Protein AF-A0A3D3H8C9-F1 (afdb_monomer_lite)

Sequence (78 aa):
DDYWLGQQGRLVEPMILDEGATHYRPASWDEALDLIADELRGLDSPDEAIFYTSGRTSNEAAFLYQLLVRGLGTNNLP

Radius of gyration: 15.75 Å; chains: 1; bounding box: 42×35×24 Å

Secondary structure (DSSP, 8-state):
-HHHHHHT----S-EE--TT-SS-EE--HHHHHHHHHHHHHT-SSGGG------TTS-HHHHHHHHHHHHHHT-----

Foldseek 3Di:
DVVVVVVVDDDPADWDADPPRPDIDGDHPVVVVVVVVVVLVPDPALVVDADEDDPVDDPVVVVVVCVVSVVSPDPRYD

Structure (mmCIF, N/CA/C/O backbone):
data_AF-A0A3D3H8C9-F1
#
_entry.id   AF-A0A3D3H8C9-F1
#
loop_
_atom_site.group_PDB
_atom_site.id
_atom_site.type_symbol
_atom_site.label_atom_id
_atom_site.label_alt_id
_atom_site.label_comp_id
_atom_site.label_asym_id
_atom_site.label_entity_id
_atom_site.label_seq_id
_atom_site.pdbx_PDB_ins_code
_atom_site.Cartn_x
_atom_site.Cartn_y
_atom_site.Cartn_z
_atom_site.occupancy
_atom_site.B_iso_or_equiv
_atom_site.auth_seq_id
_atom_site.auth_comp_id
_atom_site.auth_asym_id
_atom_site.auth_atom_id
_atom_site.pdbx_PDB_model_num
ATOM 1 N N . ASP A 1 1 ? 27.873 -10.782 1.647 1.00 66.38 1 ASP A N 1
ATOM 2 C CA . ASP A 1 1 ? 26.409 -10.931 1.734 1.00 66.38 1 ASP A CA 1
ATOM 3 C C . ASP A 1 1 ? 25.643 -10.189 0.648 1.00 66.38 1 ASP A C 1
ATOM 5 O O . ASP A 1 1 ? 25.057 -10.879 -0.176 1.00 66.38 1 ASP A O 1
ATOM 9 N N . ASP A 1 2 ? 25.732 -8.861 0.507 1.00 75.31 2 ASP A N 1
ATOM 10 C CA . ASP A 1 2 ? 25.025 -8.127 -0.574 1.00 75.31 2 ASP A CA 1
ATOM 11 C C . ASP A 1 2 ? 25.354 -8.606 -1.997 1.00 75.31 2 ASP A C 1
ATOM 13 O O . ASP A 1 2 ? 24.471 -8.735 -2.843 1.00 75.31 2 ASP A O 1
ATOM 17 N N . TYR A 1 3 ? 26.626 -8.916 -2.266 1.00 78.69 3 TYR A N 1
ATOM 18 C CA . TYR A 1 3 ? 27.062 -9.391 -3.583 1.00 78.69 3 TYR A CA 1
ATOM 19 C C . TYR A 1 3 ? 26.453 -10.750 -3.966 1.00 78.69 3 TYR A C 1
ATOM 21 O O . TYR A 1 3 ? 26.174 -10.992 -5.136 1.00 78.69 3 TYR A O 1
ATOM 29 N N . TRP A 1 4 ? 26.228 -11.634 -2.990 1.00 88.94 4 TRP A N 1
ATOM 30 C CA . TRP A 1 4 ? 25.603 -12.937 -3.224 1.00 88.94 4 TRP A CA 1
ATOM 31 C C . TRP A 1 4 ? 24.083 -12.806 -3.391 1.00 88.94 4 TRP A C 1
ATOM 33 O O . TRP A 1 4 ? 23.519 -13.412 -4.302 1.00 88.94 4 TRP A O 1
ATOM 43 N N . LEU A 1 5 ? 23.437 -11.958 -2.578 1.00 79.25 5 LEU A N 1
ATOM 44 C CA . LEU A 1 5 ? 22.010 -11.63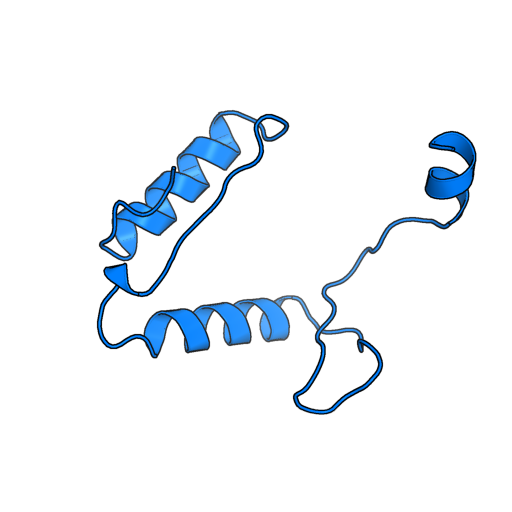5 -2.706 1.00 79.25 5 LEU A CA 1
ATOM 45 C C . LEU A 1 5 ? 21.694 -11.009 -4.069 1.00 79.25 5 LEU A C 1
ATOM 47 O O . LEU A 1 5 ? 20.742 -11.418 -4.726 1.00 79.25 5 LEU A O 1
ATOM 51 N N . GLY A 1 6 ? 22.529 -10.080 -4.543 1.00 81.25 6 GLY A N 1
ATOM 52 C CA . GLY A 1 6 ? 22.366 -9.469 -5.865 1.00 81.25 6 GLY A CA 1
ATOM 53 C C . GLY A 1 6 ? 22.435 -10.470 -7.026 1.00 81.25 6 GLY A C 1
ATOM 54 O O . GLY A 1 6 ? 21.824 -10.231 -8.065 1.00 81.25 6 GLY A O 1
ATOM 55 N N . GLN A 1 7 ? 23.126 -11.602 -6.848 1.00 88.06 7 GLN A N 1
ATOM 56 C CA . GLN A 1 7 ? 23.193 -12.675 -7.847 1.00 88.06 7 GLN A CA 1
ATOM 57 C C . GLN A 1 7 ? 21.945 -13.565 -7.882 1.00 88.06 7 GLN A C 1
ATOM 59 O O . GLN A 1 7 ? 21.752 -14.267 -8.869 1.00 88.06 7 GLN A O 1
ATOM 64 N N . GLN A 1 8 ? 21.084 -13.526 -6.859 1.00 89.12 8 GLN A N 1
ATOM 65 C CA . GLN A 1 8 ? 19.827 -14.290 -6.855 1.00 89.12 8 GLN A CA 1
ATOM 66 C C . GLN A 1 8 ? 18.749 -13.660 -7.754 1.00 89.12 8 GLN A C 1
ATOM 68 O O . GLN A 1 8 ? 17.684 -14.239 -7.949 1.00 89.12 8 GLN A O 1
ATOM 73 N N . GLY A 1 9 ? 19.031 -12.487 -8.329 1.00 88.00 9 GLY A N 1
ATOM 74 C CA . GLY A 1 9 ? 18.101 -11.745 -9.169 1.00 88.00 9 GLY A CA 1
ATOM 75 C C . GLY A 1 9 ? 17.193 -10.813 -8.368 1.00 88.00 9 GLY A C 1
ATOM 76 O O . GLY A 1 9 ? 17.332 -10.634 -7.159 1.00 88.00 9 GLY A O 1
ATOM 77 N N . ARG A 1 10 ? 16.277 -10.155 -9.079 1.00 91.75 10 ARG A N 1
ATOM 78 C CA . ARG A 1 10 ? 15.255 -9.277 -8.502 1.00 91.75 10 ARG A CA 1
ATOM 79 C C . ARG A 1 10 ? 13.888 -9.835 -8.852 1.00 91.75 10 ARG A C 1
ATOM 81 O O . ARG A 1 10 ? 13.709 -10.337 -9.958 1.00 91.75 10 ARG A O 1
ATOM 88 N N . LEU A 1 11 ? 12.932 -9.694 -7.940 1.00 92.50 11 LEU A N 1
ATOM 89 C CA . LEU A 1 11 ? 11.528 -9.848 -8.300 1.00 92.50 11 LEU A CA 1
ATOM 90 C C . LEU A 1 11 ? 11.169 -8.750 -9.305 1.00 92.50 11 LEU A C 1
ATOM 92 O O . LEU A 1 11 ? 11.522 -7.585 -9.108 1.00 92.50 11 LEU A O 1
ATOM 96 N N . VAL A 1 12 ? 10.526 -9.146 -10.398 1.00 94.50 12 VAL A N 1
ATOM 97 C CA . VAL A 1 12 ? 10.163 -8.257 -11.515 1.00 94.50 12 VAL A CA 1
ATOM 98 C C . VAL A 1 12 ? 8.653 -8.153 -11.720 1.00 94.50 12 VAL A C 1
ATOM 100 O O . VAL A 1 12 ? 8.206 -7.335 -12.518 1.00 94.50 12 VAL A O 1
ATOM 103 N N . GLU A 1 13 ? 7.878 -8.945 -10.983 1.00 96.12 13 GLU A N 1
ATOM 104 C CA . GLU A 1 13 ? 6.421 -8.971 -11.022 1.00 96.12 13 GLU A CA 1
ATOM 105 C C . GLU A 1 13 ? 5.843 -9.071 -9.601 1.00 96.12 13 GLU A C 1
ATOM 107 O O . GLU A 1 13 ? 6.547 -9.515 -8.682 1.00 96.12 13 GLU A O 1
ATOM 112 N N . PRO A 1 14 ? 4.595 -8.618 -9.393 1.00 98.19 14 PRO A N 1
ATOM 113 C CA . PRO A 1 14 ? 3.886 -8.815 -8.138 1.00 98.19 14 PRO A CA 1
ATOM 114 C C . PRO A 1 14 ? 3.719 -10.295 -7.797 1.00 98.19 14 PRO A C 1
ATOM 116 O O . PRO A 1 14 ? 3.607 -11.153 -8.670 1.00 98.19 14 PRO A O 1
ATOM 119 N N . MET A 1 15 ? 3.658 -10.578 -6.499 1.00 97.94 15 MET A N 1
ATOM 120 C CA . MET A 1 15 ? 3.488 -11.924 -5.970 1.00 97.94 15 MET A CA 1
ATOM 121 C C . MET A 1 15 ? 2.383 -11.907 -4.917 1.00 97.94 15 MET A C 1
ATOM 123 O O . MET A 1 15 ? 2.384 -11.037 -4.046 1.00 97.94 15 MET A O 1
ATOM 127 N N . ILE A 1 16 ? 1.481 -12.883 -4.963 1.00 98.25 16 ILE A N 1
ATOM 128 C CA . ILE A 1 16 ? 0.400 -13.054 -3.987 1.00 98.25 16 ILE A CA 1
ATOM 129 C C . ILE A 1 16 ? 0.623 -14.362 -3.232 1.00 98.25 16 ILE A C 1
ATOM 131 O O . ILE A 1 16 ? 1.019 -15.373 -3.816 1.00 98.25 16 ILE A O 1
ATOM 135 N N . LEU A 1 17 ? 0.396 -14.329 -1.920 1.00 97.88 17 LEU A N 1
ATOM 136 C CA . LEU A 1 17 ? 0.279 -15.522 -1.092 1.00 97.88 17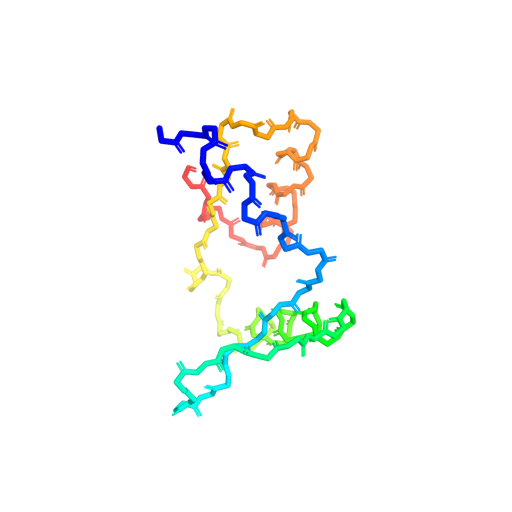 LEU A CA 1
ATOM 137 C C . LEU A 1 17 ? -1.195 -15.690 -0.743 1.00 97.88 17 LEU A C 1
ATOM 139 O O . LEU A 1 17 ? -1.722 -14.925 0.061 1.00 97.88 17 LEU A O 1
ATOM 143 N N . ASP A 1 18 ? -1.849 -16.665 -1.366 1.00 96.81 18 ASP A N 1
ATOM 144 C CA . ASP A 1 18 ? -3.253 -16.948 -1.082 1.00 96.81 18 ASP A CA 1
ATOM 145 C C . ASP A 1 18 ? -3.422 -17.505 0.344 1.00 96.81 18 ASP A C 1
ATOM 147 O O . ASP A 1 18 ? -2.501 -18.093 0.925 1.00 96.81 18 ASP A O 1
ATOM 151 N N . GLU A 1 19 ? -4.613 -17.341 0.918 1.00 96.44 19 GLU A N 1
ATOM 152 C CA . GLU A 1 19 ? -4.913 -17.826 2.264 1.00 96.44 19 GLU A CA 1
ATOM 153 C C . GLU A 1 19 ? -4.642 -19.336 2.390 1.00 96.44 19 GLU A C 1
ATOM 155 O O . GLU A 1 19 ? -5.080 -20.153 1.579 1.00 96.44 19 GLU A O 1
ATOM 160 N N . GLY A 1 20 ? -3.875 -19.717 3.415 1.00 97.69 20 GLY A N 1
ATOM 161 C CA . GLY A 1 20 ? -3.491 -21.109 3.662 1.00 97.69 20 GLY A CA 1
ATOM 162 C C . GLY A 1 20 ? -2.424 -21.673 2.713 1.00 97.69 20 GLY A C 1
ATOM 163 O O . GLY A 1 20 ? -1.987 -22.811 2.912 1.00 97.69 20 GLY A O 1
ATOM 164 N N . ALA A 1 21 ? -1.962 -20.914 1.715 1.00 98.12 21 ALA A N 1
ATOM 165 C CA . ALA A 1 21 ? -0.865 -21.333 0.854 1.00 98.12 21 ALA A CA 1
ATOM 166 C C . ALA A 1 21 ? 0.482 -21.293 1.595 1.00 98.12 21 ALA A C 1
ATOM 168 O O . ALA A 1 21 ? 0.702 -20.527 2.531 1.00 98.12 21 ALA A O 1
ATOM 169 N N . THR A 1 22 ? 1.418 -22.131 1.148 1.00 98.06 22 THR A N 1
ATOM 170 C CA . THR A 1 22 ? 2.789 -22.181 1.690 1.00 98.06 22 THR A CA 1
ATOM 171 C C . THR A 1 22 ? 3.809 -21.465 0.808 1.00 98.06 22 THR A C 1
ATOM 173 O O . THR A 1 22 ? 4.951 -21.287 1.222 1.00 98.06 22 THR A O 1
ATOM 176 N N . HIS A 1 23 ? 3.418 -21.078 -0.409 1.00 97.56 23 HIS A N 1
ATOM 177 C CA . HIS A 1 23 ? 4.291 -20.473 -1.411 1.00 97.56 23 HIS A CA 1
ATOM 178 C C . HIS A 1 23 ? 3.550 -19.370 -2.161 1.00 97.56 23 HIS A C 1
ATOM 180 O O . HIS A 1 23 ? 2.359 -19.497 -2.441 1.00 97.56 23 HIS A O 1
ATOM 186 N N . TYR A 1 24 ? 4.283 -18.318 -2.515 1.00 97.81 24 TYR A N 1
ATOM 187 C CA . TYR A 1 24 ? 3.777 -17.242 -3.357 1.00 97.81 24 TYR A CA 1
ATOM 188 C C . TYR A 1 24 ? 3.574 -17.714 -4.795 1.00 97.81 24 TYR A C 1
ATOM 190 O O . TYR A 1 24 ? 4.359 -18.514 -5.315 1.00 97.81 24 TYR A O 1
ATOM 198 N N . ARG A 1 25 ? 2.585 -17.129 -5.465 1.00 97.75 25 ARG A N 1
ATOM 199 C CA . ARG A 1 25 ? 2.405 -17.219 -6.913 1.00 97.75 25 ARG A CA 1
ATOM 200 C C . ARG A 1 25 ? 2.604 -15.849 -7.571 1.00 97.75 25 ARG A C 1
ATOM 202 O O . ARG A 1 25 ? 2.315 -14.836 -6.932 1.00 97.75 25 ARG A O 1
ATOM 209 N N . PRO A 1 26 ? 3.070 -15.800 -8.829 1.00 97.88 26 PRO A N 1
ATOM 210 C CA . PRO A 1 26 ? 3.029 -14.581 -9.627 1.00 97.88 26 PRO A CA 1
ATOM 211 C C . PRO A 1 26 ? 1.603 -14.049 -9.785 1.00 97.88 26 PRO A C 1
ATOM 213 O O . PRO A 1 26 ? 0.647 -14.829 -9.843 1.00 97.88 26 PRO A O 1
ATOM 216 N N . ALA A 1 27 ? 1.480 -12.730 -9.881 1.00 98.19 27 ALA A N 1
ATOM 217 C CA . ALA A 1 27 ? 0.233 -12.026 -10.148 1.00 98.19 27 ALA A CA 1
ATOM 218 C C . ALA A 1 27 ? 0.465 -10.896 -11.157 1.00 98.19 27 ALA A C 1
ATOM 220 O O . ALA A 1 27 ? 1.574 -10.369 -11.288 1.00 98.19 27 ALA A O 1
ATOM 221 N N . SER A 1 28 ? -0.589 -10.504 -11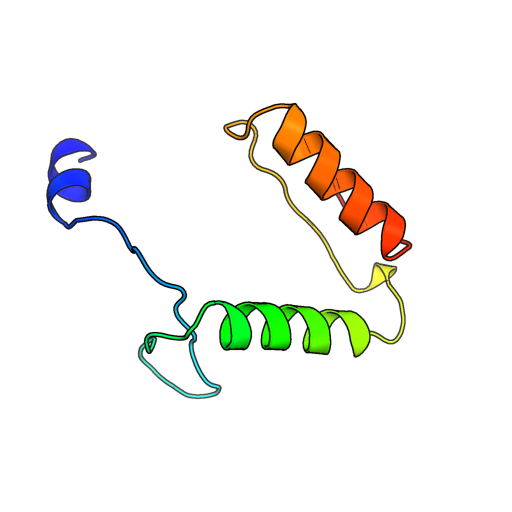.873 1.00 98.38 28 SER A N 1
ATOM 222 C CA . SER A 1 28 ? -0.519 -9.301 -12.702 1.00 98.38 28 SER A CA 1
ATOM 223 C C . SER A 1 28 ? -0.506 -8.041 -11.827 1.00 98.38 28 SER A C 1
ATOM 225 O O . SER A 1 28 ? -0.880 -8.066 -10.653 1.00 98.38 28 SER A O 1
ATOM 227 N N . TRP A 1 29 ? -0.084 -6.914 -12.403 1.00 98.25 29 TRP A N 1
ATOM 228 C CA . TRP A 1 29 ? -0.196 -5.619 -11.726 1.00 98.25 29 TRP A CA 1
ATOM 229 C C . TRP A 1 29 ? -1.644 -5.250 -11.418 1.00 98.25 29 TRP A C 1
ATOM 231 O O . TRP A 1 29 ? -1.903 -4.776 -10.318 1.00 98.25 29 TRP A O 1
ATOM 241 N N . ASP A 1 30 ? -2.565 -5.510 -12.347 1.00 98.56 30 ASP A N 1
ATOM 242 C CA . ASP A 1 30 ? -3.988 -5.229 -12.147 1.00 98.56 30 ASP A CA 1
ATOM 243 C C . ASP A 1 30 ? -4.542 -6.056 -10.979 1.00 98.56 30 ASP A C 1
ATOM 245 O O . ASP A 1 30 ? -5.119 -5.493 -10.060 1.00 98.56 30 ASP A O 1
ATOM 249 N N . GLU A 1 31 ? -4.254 -7.363 -10.931 1.00 98.31 31 GLU A N 1
ATOM 250 C CA . GLU A 1 31 ? -4.700 -8.242 -9.841 1.00 98.31 31 GLU A CA 1
ATOM 251 C C . GLU A 1 31 ? -4.160 -7.790 -8.477 1.00 98.31 31 GLU A C 1
ATOM 253 O O . GLU A 1 31 ? -4.899 -7.725 -7.496 1.00 98.31 31 GLU A O 1
ATOM 258 N N . ALA A 1 32 ? -2.869 -7.455 -8.407 1.00 98.38 32 ALA A N 1
ATOM 259 C CA . ALA A 1 32 ? -2.249 -7.021 -7.161 1.00 98.38 32 ALA A CA 1
ATOM 260 C C . ALA A 1 32 ? -2.794 -5.667 -6.676 1.00 98.38 32 ALA A C 1
ATOM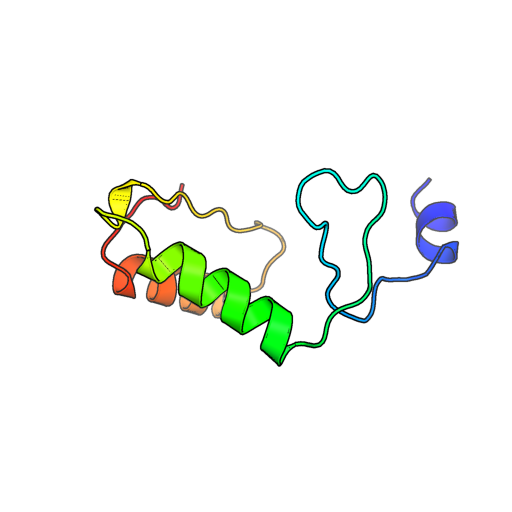 262 O O . ALA A 1 32 ? -3.005 -5.481 -5.477 1.00 98.38 32 ALA A O 1
ATOM 263 N N . LEU A 1 33 ? -3.008 -4.717 -7.591 1.00 98.19 33 LEU A N 1
ATOM 264 C CA . LEU A 1 33 ? -3.537 -3.396 -7.254 1.00 98.19 33 LEU A CA 1
ATOM 265 C C . LEU A 1 33 ? -5.025 -3.448 -6.901 1.00 98.19 33 LEU A C 1
ATOM 267 O O . LEU A 1 33 ? -5.426 -2.759 -5.963 1.00 98.19 33 LEU A O 1
ATOM 271 N N . ASP A 1 34 ? -5.814 -4.270 -7.595 1.00 98.56 34 ASP A N 1
ATOM 272 C CA . ASP A 1 34 ? -7.229 -4.483 -7.288 1.00 98.56 34 ASP A CA 1
ATOM 273 C C . ASP A 1 34 ? -7.393 -5.106 -5.900 1.00 98.56 34 ASP A C 1
ATOM 275 O O . ASP A 1 34 ? -8.159 -4.580 -5.097 1.00 98.56 34 ASP A O 1
ATOM 279 N N . LEU A 1 35 ? -6.590 -6.125 -5.559 1.00 98.25 35 LEU A N 1
ATOM 280 C CA . LEU A 1 35 ? -6.589 -6.717 -4.218 1.00 98.25 35 LEU A CA 1
ATOM 281 C C . LEU A 1 35 ? -6.316 -5.664 -3.133 1.00 98.25 35 LEU A C 1
ATOM 283 O O . LEU A 1 35 ? -7.071 -5.551 -2.173 1.00 98.25 35 LEU A O 1
ATOM 287 N N . ILE A 1 36 ? -5.264 -4.851 -3.292 1.00 97.44 36 ILE A N 1
ATOM 288 C CA . ILE A 1 36 ? -4.941 -3.783 -2.330 1.00 97.44 36 ILE A CA 1
ATOM 289 C C . ILE A 1 36 ? -6.093 -2.774 -2.229 1.00 97.44 36 ILE A C 1
ATOM 291 O O . ILE A 1 36 ? -6.428 -2.318 -1.135 1.00 97.44 36 ILE A O 1
ATOM 295 N N . ALA A 1 37 ? -6.685 -2.393 -3.361 1.00 97.81 37 ALA A N 1
ATOM 296 C CA . ALA A 1 37 ? -7.763 -1.419 -3.392 1.00 97.81 37 ALA A CA 1
ATOM 297 C C . ALA A 1 37 ? -9.041 -1.947 -2.727 1.00 97.81 37 ALA A C 1
ATOM 299 O O . ALA A 1 37 ? -9.713 -1.183 -2.034 1.00 97.81 37 ALA A O 1
ATOM 300 N N . ASP A 1 38 ? -9.369 -3.221 -2.918 1.00 98.25 38 ASP A N 1
ATOM 301 C CA . ASP A 1 38 ? -10.548 -3.851 -2.331 1.00 98.25 38 ASP A CA 1
ATOM 302 C C . ASP A 1 38 ? -10.410 -3.996 -0.813 1.00 98.25 38 ASP A C 1
ATOM 304 O O . ASP A 1 38 ? -11.330 -3.606 -0.092 1.00 98.25 38 ASP A O 1
ATOM 308 N N . GLU A 1 39 ? -9.241 -4.410 -0.316 1.00 97.44 39 GLU A N 1
ATOM 309 C CA . GLU A 1 39 ? -8.955 -4.451 1.126 1.00 97.44 39 GLU A CA 1
ATOM 310 C C . GLU A 1 39 ? -9.057 -3.057 1.765 1.00 97.44 39 GLU A C 1
ATOM 312 O O . GLU A 1 39 ? -9.701 -2.883 2.797 1.00 97.44 39 GLU A O 1
ATOM 317 N N . LEU A 1 40 ? -8.491 -2.025 1.125 1.00 97.44 40 LEU A N 1
ATOM 318 C CA . LEU A 1 40 ? -8.565 -0.650 1.636 1.00 97.44 40 LEU A CA 1
ATOM 319 C C . LEU A 1 40 ? -9.992 -0.080 1.622 1.00 97.44 40 LEU A C 1
ATOM 321 O O . LEU A 1 40 ? -10.348 0.691 2.511 1.00 97.44 40 LEU A O 1
ATOM 325 N N . ARG A 1 41 ? -10.811 -0.425 0.619 1.00 96.75 41 ARG A N 1
ATOM 326 C CA . ARG A 1 41 ? -12.224 -0.006 0.545 1.00 96.75 41 ARG A CA 1
ATOM 327 C C . ARG A 1 41 ? -13.122 -0.778 1.508 1.00 96.75 41 ARG A C 1
ATOM 329 O O . ARG A 1 41 ? -14.201 -0.283 1.823 1.00 96.75 41 ARG A O 1
ATOM 336 N N . GLY A 1 42 ? -12.709 -1.975 1.920 1.00 97.88 42 GLY A N 1
ATOM 337 C CA . GLY A 1 42 ? -13.445 -2.837 2.840 1.00 97.88 42 GLY A CA 1
ATOM 338 C C . GLY A 1 42 ? -13.340 -2.437 4.313 1.00 97.88 42 GLY A C 1
ATOM 339 O O . GLY A 1 42 ? -14.056 -3.011 5.1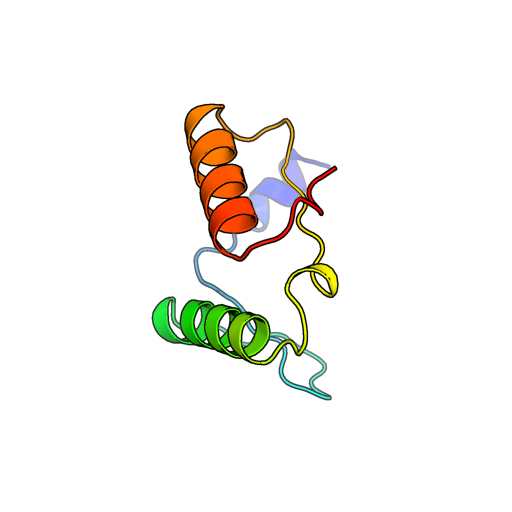27 1.00 97.88 42 GLY A O 1
ATOM 340 N N . LEU A 1 43 ? -12.476 -1.476 4.658 1.00 98.00 43 LEU A N 1
ATOM 341 C CA . LEU A 1 43 ? -12.308 -0.991 6.030 1.00 98.00 43 LEU A CA 1
ATOM 342 C C . LEU A 1 43 ? -13.548 -0.231 6.518 1.00 98.00 43 LEU A C 1
ATOM 344 O O . LEU A 1 43 ? -14.109 0.595 5.792 1.00 98.00 43 LEU A O 1
ATOM 348 N N . ASP A 1 44 ? -13.915 -0.434 7.785 1.00 98.12 44 ASP A N 1
ATOM 349 C CA . ASP A 1 44 ? -15.019 0.300 8.416 1.00 98.12 44 ASP A CA 1
ATOM 350 C C . ASP A 1 44 ? -14.606 1.749 8.742 1.00 98.12 44 ASP A C 1
ATOM 352 O O . ASP A 1 44 ? -15.441 2.657 8.811 1.00 98.12 44 ASP A O 1
ATOM 356 N N . SER A 1 45 ? -13.301 1.988 8.919 1.00 97.94 45 SER A N 1
ATOM 357 C CA . SER A 1 45 ? -12.710 3.311 9.122 1.00 97.94 45 SER A CA 1
ATOM 358 C C . SER A 1 45 ? -11.307 3.402 8.506 1.00 97.94 45 SER A C 1
ATOM 360 O O . SER A 1 45 ? -10.512 2.476 8.669 1.00 97.94 45 SER A O 1
ATOM 362 N N . PRO A 1 46 ? -10.919 4.542 7.893 1.00 97.44 46 PRO A N 1
ATOM 363 C CA . PRO A 1 46 ? -9.552 4.748 7.404 1.00 97.44 46 PRO A CA 1
ATOM 364 C C . PRO A 1 46 ? -8.466 4.589 8.479 1.00 97.44 46 PRO A C 1
ATOM 366 O O . PRO A 1 46 ? -7.325 4.267 8.155 1.00 97.44 46 PRO A O 1
ATOM 369 N N . ASP A 1 47 ? -8.806 4.808 9.753 1.00 97.50 47 ASP A N 1
ATOM 370 C CA . ASP A 1 47 ? -7.870 4.692 10.877 1.00 97.50 47 ASP A CA 1
ATOM 371 C C . ASP A 1 47 ? -7.568 3.237 11.286 1.00 97.50 47 ASP A C 1
ATOM 373 O O . ASP A 1 47 ? -6.724 3.009 12.152 1.00 97.50 47 ASP A O 1
ATOM 377 N N . GLU A 1 48 ? -8.207 2.247 10.656 1.00 97.69 48 GLU A N 1
ATOM 378 C CA . GLU A 1 48 ? -7.855 0.826 10.796 1.00 97.69 48 GLU A CA 1
ATOM 379 C C . GLU A 1 48 ? -6.611 0.449 9.974 1.00 97.69 48 GLU A C 1
ATOM 381 O O . GLU A 1 48 ? -6.002 -0.595 10.208 1.00 97.69 48 GLU A O 1
ATOM 386 N N . ALA A 1 49 ? -6.190 1.318 9.047 1.00 96.94 49 ALA A N 1
ATOM 387 C CA . ALA A 1 49 ? -4.966 1.154 8.276 1.00 96.94 49 ALA A CA 1
ATOM 388 C C . ALA A 1 49 ? -3.778 1.905 8.900 1.00 96.94 49 ALA A C 1
ATOM 390 O O . ALA A 1 49 ? -3.913 2.980 9.493 1.00 96.94 49 ALA A O 1
ATOM 391 N N . ILE A 1 50 ? -2.580 1.351 8.699 1.00 96.69 50 ILE A N 1
ATOM 392 C CA . ILE A 1 50 ? -1.300 2.002 8.985 1.00 96.69 50 ILE A CA 1
ATOM 393 C C . ILE A 1 50 ? -0.394 1.910 7.760 1.00 96.69 50 ILE A C 1
ATOM 395 O O . ILE A 1 50 ? -0.284 0.865 7.119 1.00 96.69 50 ILE A O 1
ATOM 399 N N . PHE A 1 51 ? 0.283 3.009 7.450 1.00 96.38 51 PHE A N 1
ATOM 400 C CA . PHE A 1 51 ? 1.106 3.143 6.258 1.00 96.38 51 PHE A CA 1
ATOM 401 C C . PHE A 1 51 ? 2.535 3.495 6.644 1.00 96.38 51 PHE A C 1
ATOM 403 O O . PHE A 1 51 ? 2.769 4.373 7.461 1.00 96.38 51 PHE A O 1
ATOM 410 N N . TYR A 1 52 ? 3.514 2.841 6.027 1.00 95.06 52 TYR A N 1
ATOM 411 C CA . TYR A 1 52 ? 4.928 3.085 6.303 1.00 95.06 52 TYR A CA 1
ATOM 412 C C . TYR A 1 52 ? 5.673 3.454 5.020 1.00 95.06 52 TYR A C 1
ATOM 414 O O . TYR A 1 52 ? 5.459 2.828 3.981 1.00 95.06 52 TYR A O 1
ATOM 422 N N . THR A 1 53 ? 6.546 4.463 5.084 1.00 92.50 53 THR A N 1
ATOM 423 C CA . THR A 1 53 ? 7.402 4.877 3.962 1.00 92.50 53 THR A CA 1
ATOM 424 C C . THR A 1 53 ? 8.878 4.641 4.274 1.00 92.50 53 THR A C 1
ATOM 426 O O . THR A 1 53 ? 9.328 4.788 5.408 1.00 92.50 53 THR A O 1
ATOM 429 N N . SER A 1 54 ? 9.664 4.285 3.257 1.00 91.06 54 SER A N 1
ATOM 430 C CA . SER A 1 54 ? 11.107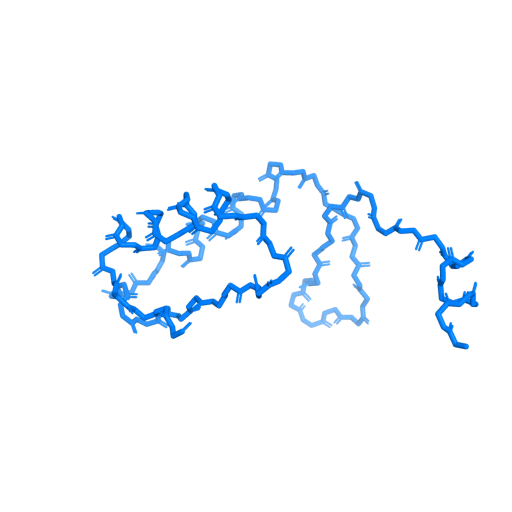 4.099 3.412 1.00 91.06 54 SER A CA 1
ATOM 431 C C . SER A 1 54 ? 11.854 5.426 3.300 1.00 91.06 54 SER A C 1
ATOM 433 O O . SER A 1 54 ? 11.679 6.161 2.331 1.00 91.06 54 SER A O 1
ATOM 435 N N . GLY A 1 55 ? 12.810 5.668 4.202 1.00 91.56 55 GLY A N 1
ATOM 436 C CA . GLY A 1 55 ? 13.764 6.780 4.075 1.00 91.56 55 GLY A CA 1
ATOM 437 C C . GLY A 1 55 ? 14.717 6.673 2.872 1.00 91.56 55 GLY A C 1
ATOM 438 O O . GLY A 1 55 ? 15.493 7.591 2.630 1.00 91.56 55 GLY A O 1
ATOM 439 N N . ARG A 1 56 ? 14.690 5.558 2.123 1.00 93.44 56 ARG A N 1
ATOM 440 C CA . ARG A 1 56 ? 15.437 5.384 0.863 1.00 93.44 56 ARG A CA 1
ATOM 441 C C . ARG A 1 56 ? 14.641 5.806 -0.378 1.00 93.44 56 ARG A C 1
ATOM 443 O O . ARG A 1 56 ? 15.204 5.825 -1.470 1.00 93.44 56 ARG A O 1
ATOM 450 N N . THR A 1 57 ? 13.353 6.104 -0.231 1.00 92.31 57 THR A N 1
ATOM 451 C CA . THR A 1 57 ? 12.481 6.551 -1.323 1.00 92.31 57 THR A CA 1
ATOM 452 C C . THR A 1 57 ? 12.757 8.022 -1.663 1.00 92.31 57 THR A C 1
ATOM 454 O O . THR A 1 57 ? 13.115 8.807 -0.791 1.00 92.31 57 THR A O 1
ATOM 457 N N . SER A 1 58 ? 12.584 8.422 -2.929 1.00 96.12 58 SER A N 1
ATOM 458 C CA . SER A 1 58 ? 12.664 9.835 -3.339 1.00 96.12 58 SER A CA 1
ATOM 459 C C . SER A 1 58 ? 11.596 10.691 -2.649 1.00 96.12 58 SER A C 1
ATOM 461 O O . SER A 1 58 ? 10.487 10.203 -2.408 1.00 96.12 58 SER A O 1
ATOM 463 N N . ASN A 1 59 ? 11.869 11.983 -2.450 1.00 95.50 59 ASN A N 1
ATOM 464 C CA . ASN A 1 59 ? 10.916 12.918 -1.845 1.00 95.50 59 ASN A CA 1
ATOM 465 C C . ASN A 1 59 ? 9.592 13.001 -2.619 1.00 95.50 59 ASN A C 1
ATOM 467 O O . ASN A 1 59 ? 8.534 13.101 -2.008 1.00 95.50 59 ASN A O 1
ATOM 471 N N . GLU A 1 60 ? 9.630 12.919 -3.946 1.00 97.25 60 GLU A N 1
ATOM 472 C CA . GLU A 1 60 ? 8.456 12.995 -4.816 1.00 97.25 60 GLU A CA 1
ATOM 473 C C . GLU A 1 60 ? 7.536 11.785 -4.618 1.00 97.25 60 GLU A C 1
ATOM 475 O O . GLU A 1 60 ? 6.334 11.941 -4.405 1.00 97.25 60 GLU A O 1
ATOM 480 N N . ALA A 1 61 ? 8.094 10.573 -4.620 1.00 96.38 61 ALA A N 1
ATOM 481 C CA . ALA A 1 61 ? 7.323 9.363 -4.343 1.00 96.38 61 ALA A CA 1
ATOM 482 C C . ALA A 1 61 ? 6.797 9.331 -2.896 1.00 96.38 61 ALA A C 1
ATOM 484 O O . ALA A 1 61 ? 5.640 8.974 -2.680 1.00 96.38 61 ALA A O 1
ATOM 485 N N . ALA A 1 62 ? 7.590 9.775 -1.912 1.00 95.56 62 ALA A N 1
ATOM 486 C CA . ALA A 1 62 ? 7.121 9.918 -0.532 1.00 95.56 62 ALA A CA 1
ATOM 487 C C . ALA A 1 62 ? 5.976 10.944 -0.418 1.00 95.56 62 ALA A C 1
ATOM 489 O O . ALA A 1 62 ? 5.004 10.711 0.303 1.00 95.56 62 ALA A O 1
ATOM 490 N N . PHE A 1 63 ? 6.053 12.047 -1.170 1.00 95.88 63 PHE A N 1
ATOM 491 C CA . PHE A 1 63 ? 5.005 13.061 -1.243 1.00 95.88 63 PHE A CA 1
ATOM 492 C C . PHE A 1 63 ? 3.705 12.516 -1.852 1.00 95.88 63 PHE A C 1
ATOM 494 O O . PHE A 1 63 ? 2.629 12.780 -1.317 1.00 95.88 63 PHE A O 1
ATOM 501 N N . LEU A 1 64 ? 3.779 11.741 -2.937 1.00 97.81 64 LEU A N 1
ATOM 502 C CA . LEU A 1 64 ? 2.594 11.115 -3.534 1.00 97.81 64 LEU A CA 1
ATOM 503 C C . LEU A 1 64 ? 1.980 10.067 -2.601 1.00 97.81 64 LEU A C 1
ATOM 505 O O . LEU A 1 64 ? 0.763 10.037 -2.433 1.00 97.81 64 LEU A O 1
ATOM 509 N N . TYR A 1 65 ? 2.814 9.257 -1.948 1.00 96.50 65 TYR A N 1
ATOM 510 C CA . TYR A 1 65 ? 2.350 8.234 -1.018 1.00 96.50 65 TYR A CA 1
ATOM 511 C C . TYR A 1 65 ? 1.609 8.841 0.178 1.00 96.50 65 TYR A C 1
ATOM 513 O O . TYR A 1 65 ? 0.491 8.434 0.480 1.00 96.50 65 TYR A O 1
ATOM 521 N N . GLN A 1 66 ? 2.158 9.887 0.806 1.00 96.62 66 GLN A N 1
ATOM 522 C CA . GLN A 1 66 ? 1.458 10.546 1.913 1.00 96.62 66 GLN A CA 1
ATOM 523 C C . GLN A 1 66 ? 0.156 11.231 1.471 1.00 96.62 66 GLN A C 1
ATOM 525 O O . GLN A 1 66 ? -0.790 11.294 2.254 1.00 96.62 66 GLN A O 1
ATOM 530 N N . LEU A 1 67 ? 0.094 11.733 0.230 1.00 97.69 67 LEU A N 1
ATOM 531 C CA . LEU A 1 67 ? -1.113 12.357 -0.309 1.00 97.69 67 LEU A CA 1
ATOM 532 C C . LEU A 1 67 ? -2.214 11.315 -0.517 1.00 97.69 67 LEU A C 1
ATOM 534 O O . LEU A 1 67 ? -3.360 11.587 -0.174 1.00 97.69 67 LEU A O 1
ATOM 538 N N . LEU A 1 68 ? -1.862 10.128 -1.023 1.00 97.06 68 LEU A N 1
ATOM 539 C CA . LEU A 1 68 ? -2.780 8.994 -1.124 1.00 97.06 68 LEU A CA 1
ATOM 540 C C . LEU A 1 68 ? -3.343 8.631 0.255 1.00 97.06 68 LEU A C 1
ATOM 542 O O . LEU A 1 68 ? -4.556 8.591 0.419 1.00 97.06 68 LEU A O 1
ATOM 546 N N . VAL A 1 69 ? -2.478 8.438 1.254 1.00 97.25 69 VAL A N 1
ATOM 547 C CA . VAL A 1 69 ? -2.886 8.042 2.614 1.00 97.25 69 VAL A CA 1
ATOM 548 C C . VAL A 1 69 ? -3.813 9.071 3.259 1.00 97.25 69 VAL A C 1
ATOM 550 O O . VAL A 1 69 ? -4.877 8.725 3.769 1.00 97.25 69 VAL A O 1
ATOM 553 N N . ARG A 1 70 ? -3.463 10.359 3.172 1.00 97.38 70 ARG A N 1
ATOM 554 C CA . ARG A 1 70 ? -4.328 11.436 3.675 1.00 97.38 70 ARG A CA 1
ATOM 555 C C . ARG A 1 70 ? -5.615 11.573 2.865 1.00 97.38 70 ARG A C 1
ATOM 557 O O . ARG A 1 70 ? -6.643 11.929 3.430 1.00 97.38 70 ARG A O 1
ATOM 564 N N . GLY A 1 71 ? -5.573 11.258 1.572 1.00 97.06 71 GLY A N 1
ATOM 565 C CA . GLY A 1 71 ? -6.742 11.182 0.698 1.00 97.06 71 GLY A CA 1
ATOM 566 C C . GLY A 1 71 ? -7.693 10.033 1.045 1.00 97.06 71 GLY A C 1
ATOM 567 O O . GLY A 1 71 ? -8.899 10.198 0.888 1.00 97.06 71 GLY A O 1
ATOM 568 N N . LEU A 1 72 ? -7.178 8.914 1.571 1.00 96.44 72 LEU A N 1
ATOM 569 C CA . LEU A 1 72 ? -7.989 7.830 2.145 1.00 96.44 72 LEU A CA 1
ATOM 570 C C . LEU A 1 72 ? -8.679 8.249 3.452 1.00 96.44 72 LEU A C 1
ATOM 572 O O . LEU A 1 72 ? -9.678 7.649 3.827 1.00 96.44 72 LEU A O 1
ATOM 576 N N . GLY A 1 73 ? -8.186 9.299 4.118 1.00 97.75 73 GLY A N 1
ATOM 577 C CA . GLY A 1 73 ? -8.842 9.918 5.272 1.00 97.75 73 GLY A CA 1
ATOM 578 C C . GLY A 1 73 ? -8.132 9.721 6.610 1.00 97.75 73 GLY A C 1
ATOM 579 O O . GLY A 1 73 ? -8.689 10.116 7.629 1.00 97.75 73 GLY A O 1
ATOM 580 N N . THR A 1 74 ? -6.913 9.170 6.628 1.00 97.62 74 THR A N 1
ATOM 581 C CA . THR A 1 74 ? -6.136 8.967 7.863 1.00 97.62 74 THR A CA 1
ATOM 582 C C . THR A 1 74 ? -4.795 9.709 7.857 1.00 97.62 74 THR A C 1
ATOM 584 O O . THR A 1 74 ? -4.242 10.058 6.812 1.00 97.62 74 THR A O 1
ATOM 587 N N . ASN A 1 75 ? -4.250 9.952 9.053 1.00 97.06 75 ASN A N 1
ATOM 588 C CA . ASN A 1 75 ? -2.872 10.406 9.261 1.00 97.06 75 ASN A CA 1
ATOM 589 C C . ASN A 1 75 ? -1.969 9.305 9.846 1.00 97.06 75 ASN A C 1
ATOM 591 O O . ASN A 1 75 ? -0.868 9.627 10.292 1.00 97.06 75 ASN A O 1
ATOM 595 N N . ASN A 1 76 ? -2.400 8.037 9.839 1.00 96.94 76 ASN A N 1
ATOM 596 C CA . ASN A 1 76 ? -1.640 6.885 10.341 1.00 96.94 76 ASN A CA 1
ATOM 597 C C . ASN A 1 76 ? -0.442 6.528 9.436 1.00 96.94 76 ASN A C 1
ATOM 599 O O . ASN A 1 76 ? -0.357 5.441 8.865 1.00 96.94 76 ASN A O 1
ATOM 603 N N . LEU A 1 77 ? 0.489 7.470 9.303 1.00 90.12 77 LEU A N 1
ATOM 604 C CA . LEU A 1 77 ? 1.746 7.361 8.575 1.00 90.12 77 LEU A CA 1
ATOM 605 C C . LEU A 1 77 ? 2.870 7.957 9.444 1.00 90.12 77 LEU A C 1
ATOM 607 O O . LEU A 1 77 ? 3.077 9.174 9.394 1.00 90.12 77 LEU A O 1
ATOM 611 N N . PRO A 1 78 ? 3.515 7.142 10.302 1.00 79.12 78 PRO A N 1
ATOM 612 C CA . PRO A 1 78 ? 4.618 7.574 11.160 1.00 79.12 78 PRO A CA 1
ATOM 613 C C . PRO A 1 78 ? 5.934 7.819 10.405 1.00 79.12 78 PRO A C 1
ATOM 615 O O . PRO A 1 78 ? 6.107 7.298 9.276 1.00 79.12 78 PRO A O 1
#

pLDDT: mean 94.74, std 5.98, range [66.38, 98.56]